Protein AF-A0A965PK97-F1 (afdb_monomer_lite)

Sequence (110 aa):
MKDEINDWFEANYENLRKNFKQNIANGQMSGYADDLLQICIEIFLNKDIVMQEQMLRDDKIQNFLFRVASMQIKSGSSPFFRKYRAYYTRNVPILGNPSIEEEEPKEIMH

Secondary structure (DSSP, 8-state):
-HHHHHHHHHHHHHHHHHHIIIIIS-GGGGGGHHHHHHHHHHHHHTS-HHHHHHHHHTT-HHHHHHHHHHHHHH-TTSHHIIIIIHHHHHH------S------------

Foldseek 3Di:
DVVLLVVVCVVCVVVLLVCQLPPQLDDPRNVCSVVLLVVLVVVLVPDDPVVNVVCSVVVNSSVSSSVSSNCQVPDCPHPNNVVPVVVVVVPPPDPDDPDDPPPDPPDPDD

Structure (mmCIF, N/CA/C/O backbone):
data_AF-A0A965PK97-F1
#
_entry.id   AF-A0A965PK97-F1
#
loop_
_atom_site.group_PDB
_atom_site.id
_atom_site.type_symbol
_atom_site.label_atom_id
_atom_site.label_alt_id
_atom_site.label_comp_id
_atom_site.label_asym_id
_atom_site.label_entity_id
_atom_site.label_seq_id
_atom_site.pdbx_PDB_ins_code
_atom_site.Cartn_x
_atom_site.Cartn_y
_atom_site.Cartn_z
_atom_site.occupancy
_atom_site.B_iso_or_equiv
_atom_site.auth_seq_id
_atom_site.auth_comp_id
_atom_site.auth_asym_id
_atom_site.auth_atom_id
_atom_site.pdbx_PDB_model_num
ATOM 1 N N . MET A 1 1 ? 9.873 -15.841 -6.788 1.00 58.75 1 MET A N 1
ATOM 2 C CA . MET A 1 1 ? 10.111 -14.371 -6.866 1.00 58.75 1 MET A CA 1
ATOM 3 C C . MET A 1 1 ? 8.821 -13.566 -6.921 1.00 58.75 1 MET A C 1
ATOM 5 O O . MET A 1 1 ? 8.541 -12.860 -5.964 1.00 58.75 1 MET A O 1
ATOM 9 N N . LYS A 1 2 ? 8.001 -13.693 -7.984 1.00 66.44 2 LYS A N 1
ATOM 10 C CA . LYS A 1 2 ? 6.592 -13.255 -7.899 1.00 66.44 2 LYS A CA 1
ATOM 11 C C . LYS A 1 2 ? 5.901 -13.935 -6.718 1.00 66.44 2 LYS A C 1
ATOM 13 O O . LYS A 1 2 ? 5.129 -13.295 -6.025 1.00 66.44 2 LYS A O 1
ATOM 18 N N . ASP A 1 3 ? 6.284 -15.181 -6.465 1.00 84.19 3 ASP A N 1
ATOM 19 C CA . ASP A 1 3 ? 5.793 -15.990 -5.353 1.00 84.19 3 ASP A CA 1
ATOM 20 C C . ASP A 1 3 ? 6.134 -15.359 -3.997 1.00 84.19 3 ASP A C 1
ATOM 22 O O . ASP A 1 3 ? 5.227 -15.123 -3.230 1.00 84.19 3 ASP A O 1
ATOM 26 N N . GLU A 1 4 ? 7.370 -14.911 -3.742 1.00 91.00 4 GLU A N 1
ATOM 27 C CA . GLU A 1 4 ? 7.739 -14.289 -2.451 1.00 91.00 4 GLU A CA 1
ATOM 28 C C . GLU A 1 4 ? 7.022 -12.958 -2.178 1.00 91.00 4 GLU A C 1
ATOM 30 O O . GLU A 1 4 ? 6.655 -12.657 -1.044 1.00 91.00 4 GLU A O 1
ATOM 35 N N . ILE A 1 5 ? 6.814 -12.142 -3.216 1.00 93.25 5 ILE A N 1
ATOM 36 C CA . ILE A 1 5 ? 6.031 -10.906 -3.092 1.00 93.25 5 ILE A CA 1
ATOM 37 C C . ILE A 1 5 ? 4.555 -11.238 -2.852 1.00 93.25 5 ILE A C 1
ATOM 39 O O . ILE A 1 5 ? 3.915 -10.588 -2.025 1.00 93.25 5 ILE A O 1
ATOM 43 N N . ASN A 1 6 ? 4.018 -12.243 -3.548 1.00 93.06 6 ASN A N 1
ATOM 44 C CA . ASN A 1 6 ? 2.654 -12.717 -3.333 1.00 93.06 6 ASN A CA 1
ATOM 45 C C . ASN A 1 6 ? 2.487 -13.276 -1.917 1.00 93.06 6 ASN A C 1
ATOM 47 O O . ASN A 1 6 ? 1.565 -12.854 -1.232 1.00 93.06 6 ASN A O 1
ATOM 51 N N . ASP A 1 7 ? 3.413 -14.111 -1.446 1.00 95.62 7 ASP A N 1
ATOM 52 C CA . ASP A 1 7 ? 3.442 -14.671 -0.093 1.00 95.62 7 ASP A CA 1
ATOM 53 C C . ASP A 1 7 ? 3.466 -13.549 0.953 1.00 95.62 7 ASP A C 1
ATOM 55 O O . ASP A 1 7 ? 2.723 -13.575 1.937 1.00 95.62 7 ASP A O 1
ATOM 59 N N . TRP A 1 8 ? 4.282 -12.511 0.723 1.00 96.12 8 TRP A N 1
ATOM 60 C CA . TRP A 1 8 ? 4.307 -11.337 1.591 1.00 96.12 8 TRP A CA 1
ATOM 61 C C . TRP A 1 8 ? 2.954 -10.625 1.603 1.00 96.12 8 TRP A C 1
ATOM 63 O O . TRP A 1 8 ? 2.460 -10.275 2.677 1.00 96.12 8 TRP A O 1
ATOM 73 N N . PHE A 1 9 ? 2.331 -10.416 0.439 1.00 95.88 9 PHE A N 1
ATOM 74 C CA . PHE A 1 9 ? 1.007 -9.806 0.379 1.00 95.88 9 PHE A CA 1
ATOM 75 C C . PHE A 1 9 ? -0.040 -10.678 1.060 1.00 95.88 9 PHE A C 1
ATOM 77 O O . PHE A 1 9 ? -0.760 -10.151 1.894 1.00 95.88 9 PHE A O 1
ATOM 84 N N . GLU A 1 10 ? -0.102 -11.980 0.802 1.00 95.31 10 GLU A N 1
ATOM 85 C CA . GLU A 1 10 ? -1.048 -12.897 1.446 1.00 95.31 10 GLU A CA 1
ATOM 86 C C . GLU A 1 10 ? -0.923 -12.867 2.974 1.00 95.31 10 GLU A C 1
ATOM 88 O O . GLU A 1 10 ? -1.929 -12.756 3.678 1.00 95.31 10 GLU A O 1
ATOM 93 N N . ALA A 1 11 ? 0.306 -12.857 3.495 1.00 96.62 11 ALA A N 1
ATOM 94 C CA . ALA A 1 11 ? 0.560 -12.781 4.930 1.00 96.62 11 ALA A CA 1
ATOM 95 C C . ALA A 1 11 ? 0.179 -11.423 5.553 1.00 96.62 11 ALA A C 1
ATOM 97 O O . ALA A 1 11 ? -0.179 -11.357 6.731 1.00 96.62 11 ALA A O 1
ATOM 98 N N . ASN A 1 12 ? 0.253 -10.328 4.787 1.00 96.50 12 ASN A N 1
ATOM 99 C CA . ASN A 1 12 ? 0.098 -8.966 5.309 1.00 96.50 12 ASN A CA 1
ATOM 100 C C . ASN A 1 12 ? -1.198 -8.261 4.877 1.00 96.50 12 ASN A C 1
ATOM 102 O O . ASN A 1 12 ? -1.532 -7.215 5.440 1.00 96.50 12 ASN A O 1
ATOM 106 N N . TYR A 1 13 ? -1.951 -8.805 3.918 1.00 95.25 13 TYR A N 1
ATOM 107 C CA . TYR A 1 13 ? -3.048 -8.110 3.237 1.00 95.25 13 TYR A CA 1
ATOM 108 C C . TYR A 1 13 ? -4.129 -7.636 4.205 1.00 95.25 13 TYR A C 1
ATOM 110 O O . TYR A 1 13 ? -4.511 -6.467 4.190 1.00 95.25 13 TYR A O 1
ATOM 118 N N . GLU A 1 14 ? -4.576 -8.506 5.111 1.00 95.00 14 GLU A N 1
ATOM 119 C CA . GLU A 1 14 ? -5.612 -8.157 6.087 1.00 95.00 14 GLU A CA 1
ATOM 120 C C . GLU A 1 14 ? -5.160 -7.062 7.060 1.00 95.00 14 GLU A C 1
ATOM 122 O O . GLU A 1 14 ? -5.945 -6.187 7.442 1.00 95.00 14 GLU A O 1
ATOM 127 N N . ASN A 1 15 ? -3.880 -7.060 7.435 1.00 94.88 15 ASN A N 1
ATOM 128 C CA . ASN A 1 15 ? -3.316 -6.016 8.286 1.00 94.88 15 ASN A CA 1
ATOM 129 C C . ASN A 1 15 ? -3.201 -4.690 7.529 1.00 94.88 15 ASN A C 1
ATOM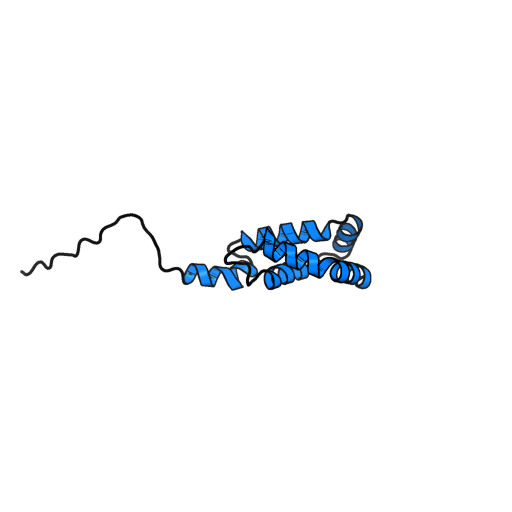 131 O O . ASN A 1 15 ? -3.556 -3.640 8.070 1.00 94.88 15 ASN A O 1
ATOM 135 N N . LEU A 1 16 ? -2.769 -4.725 6.265 1.00 95.25 16 LEU A N 1
ATOM 136 C CA . LEU A 1 16 ? -2.746 -3.554 5.391 1.00 95.25 16 LEU A CA 1
ATOM 137 C C . LEU A 1 16 ? -4.150 -2.979 5.224 1.00 95.25 16 LEU A C 1
ATOM 139 O O . LEU A 1 16 ? -4.350 -1.788 5.444 1.00 95.25 16 LEU A O 1
ATOM 143 N N . ARG A 1 17 ? -5.141 -3.819 4.929 1.00 93.88 17 ARG A N 1
ATOM 144 C CA . ARG A 1 17 ? -6.536 -3.416 4.763 1.00 93.88 17 ARG A CA 1
ATOM 145 C C . ARG A 1 17 ? -7.092 -2.716 6.004 1.00 93.88 17 ARG A C 1
ATOM 147 O O . ARG A 1 17 ? -7.649 -1.619 5.903 1.00 93.88 17 ARG A O 1
ATOM 154 N N . LYS A 1 18 ? -6.889 -3.301 7.191 1.00 92.38 18 LYS A N 1
ATOM 155 C CA . LYS A 1 18 ? -7.277 -2.683 8.473 1.00 92.38 18 LYS A CA 1
ATOM 156 C C . LYS A 1 18 ? -6.597 -1.329 8.670 1.00 92.38 18 LYS A C 1
ATOM 158 O O . LYS A 1 18 ? -7.280 -0.346 8.954 1.00 92.38 18 LYS A O 1
ATOM 163 N N . ASN A 1 19 ? -5.285 -1.259 8.451 1.00 91.94 19 ASN A N 1
ATOM 164 C CA . ASN A 1 19 ? -4.516 -0.025 8.599 1.00 91.94 19 ASN A CA 1
ATOM 165 C C . ASN A 1 19 ? -4.959 1.067 7.621 1.00 91.94 19 ASN A C 1
ATOM 167 O O . ASN A 1 19 ? -5.106 2.221 8.020 1.00 91.94 19 ASN A O 1
ATOM 171 N N . PHE A 1 20 ? -5.215 0.721 6.360 1.00 92.50 20 PHE A N 1
ATOM 172 C CA . PHE A 1 20 ? -5.702 1.670 5.362 1.00 92.50 20 PHE A CA 1
ATOM 173 C C . PHE A 1 20 ? -7.058 2.249 5.765 1.00 92.50 20 PHE A C 1
ATOM 175 O O . PHE A 1 20 ? -7.244 3.463 5.699 1.00 92.50 20 PHE A O 1
ATOM 182 N N . LYS A 1 21 ? -7.978 1.412 6.251 1.00 89.50 21 LYS A N 1
ATOM 183 C CA . LYS A 1 21 ? -9.307 1.851 6.694 1.00 89.50 21 LYS A CA 1
ATOM 184 C C . LYS A 1 21 ? -9.268 2.714 7.960 1.00 89.50 21 LYS A C 1
ATOM 186 O O . LYS A 1 21 ? -10.040 3.661 8.077 1.00 89.50 21 LYS A O 1
ATOM 191 N N . GLN A 1 22 ? -8.399 2.381 8.911 1.00 87.88 22 GLN A N 1
ATOM 192 C CA . GLN A 1 22 ? -8.339 3.060 10.209 1.00 87.88 22 GLN A CA 1
ATOM 193 C C . GLN A 1 22 ? -7.505 4.345 10.171 1.00 87.88 22 GLN A C 1
ATOM 195 O O . GLN A 1 22 ? -7.908 5.353 10.747 1.00 87.88 22 GLN A O 1
ATOM 200 N N . ASN A 1 23 ? -6.364 4.324 9.478 1.00 86.38 23 ASN A N 1
ATOM 201 C CA . ASN A 1 23 ? -5.333 5.355 9.617 1.00 86.38 23 ASN A CA 1
ATOM 202 C C . ASN A 1 23 ? -5.163 6.238 8.376 1.00 86.38 23 ASN A C 1
ATOM 204 O O . ASN A 1 23 ? -4.644 7.345 8.496 1.00 86.38 23 ASN A O 1
ATOM 208 N N . ILE A 1 24 ? -5.578 5.771 7.194 1.00 85.75 24 ILE A N 1
ATOM 209 C CA . ILE A 1 24 ? -5.317 6.466 5.925 1.00 85.75 24 ILE A CA 1
ATOM 210 C C . ILE A 1 24 ? -6.608 7.042 5.340 1.00 85.75 24 ILE A C 1
ATOM 212 O O . ILE A 1 24 ? -6.791 8.255 5.297 1.00 85.75 24 ILE A O 1
ATOM 216 N N . ALA A 1 25 ? -7.522 6.174 4.915 1.00 81.56 25 ALA A N 1
ATOM 217 C CA . ALA A 1 25 ? -8.819 6.538 4.367 1.00 81.56 25 ALA A CA 1
ATOM 218 C C . ALA A 1 25 ? -9.863 6.557 5.493 1.00 81.56 25 ALA A C 1
ATOM 220 O O . ALA A 1 25 ? -10.786 5.757 5.505 1.00 81.56 25 ALA A O 1
ATOM 221 N N . ASN A 1 26 ? -9.698 7.427 6.487 1.00 78.06 26 ASN A N 1
ATOM 222 C 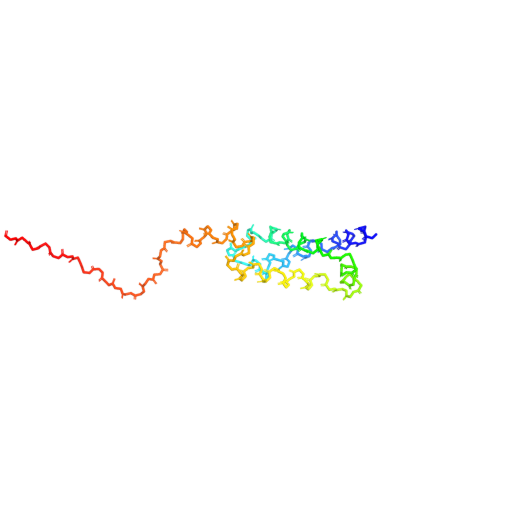CA . ASN A 1 26 ? -10.619 7.499 7.624 1.00 78.06 26 ASN A CA 1
ATOM 223 C C . ASN A 1 26 ? -11.875 8.352 7.324 1.00 78.06 26 ASN A C 1
ATOM 225 O O . ASN A 1 26 ? -11.999 9.000 6.280 1.00 78.06 26 ASN A O 1
ATOM 229 N N . GLY A 1 27 ? -12.855 8.308 8.235 1.00 80.06 27 GLY A N 1
ATOM 230 C CA . GLY A 1 27 ? -14.088 9.096 8.148 1.00 80.06 27 GLY A CA 1
ATOM 231 C C . GLY A 1 27 ? -14.882 8.830 6.865 1.00 80.06 27 GLY A C 1
ATOM 232 O O . GLY A 1 27 ? -15.187 7.683 6.533 1.00 80.06 27 GLY A O 1
ATOM 233 N N . GLN A 1 28 ? -15.186 9.903 6.129 1.00 75.12 28 GLN A N 1
ATOM 234 C CA . GLN A 1 28 ? -15.956 9.865 4.877 1.00 75.12 28 GLN A CA 1
ATOM 235 C C . GLN A 1 28 ? -15.255 9.080 3.752 1.00 75.12 28 GLN A C 1
ATOM 237 O O . GLN A 1 28 ? -15.900 8.684 2.788 1.00 75.12 28 GLN A O 1
ATOM 242 N N . MET A 1 29 ? -13.944 8.829 3.864 1.00 76.19 29 MET A N 1
ATOM 243 C CA . MET A 1 29 ? -13.180 8.075 2.863 1.00 76.19 29 MET A CA 1
ATOM 244 C C . MET A 1 29 ? -13.081 6.574 3.168 1.00 76.19 29 MET A C 1
ATOM 246 O O . MET A 1 29 ? -12.585 5.821 2.333 1.00 76.19 29 MET A O 1
ATOM 250 N N . SER A 1 30 ? -13.592 6.117 4.316 1.00 80.94 30 SER A N 1
ATOM 251 C CA . SER A 1 30 ? -13.458 4.720 4.770 1.00 80.94 30 SER A CA 1
ATOM 252 C C . SER A 1 30 ? -14.125 3.686 3.874 1.00 80.94 30 SER A C 1
ATOM 254 O O . SER A 1 30 ? -13.664 2.545 3.826 1.00 80.94 30 SER A O 1
ATOM 256 N N . GLY A 1 31 ? -15.149 4.084 3.115 1.00 8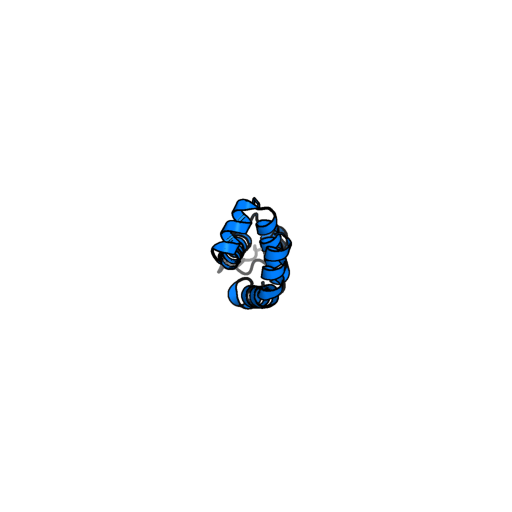2.81 31 GLY A N 1
ATOM 257 C CA . GLY A 1 31 ? -15.771 3.241 2.093 1.00 82.81 31 GLY A CA 1
ATOM 258 C C . GLY A 1 31 ? -14.874 2.957 0.884 1.00 82.81 31 GLY A C 1
ATOM 259 O O . GLY A 1 31 ? -15.129 2.001 0.166 1.00 82.81 31 GLY A O 1
ATOM 260 N N . TYR A 1 32 ? -13.809 3.740 0.683 1.00 87.81 32 TYR A N 1
ATOM 261 C CA . TYR A 1 32 ? -12.902 3.643 -0.468 1.00 87.81 32 TYR A CA 1
ATOM 262 C C . TYR A 1 32 ? -11.500 3.141 -0.087 1.00 87.81 32 TYR A C 1
ATOM 264 O O . TYR A 1 32 ? -10.565 3.234 -0.882 1.00 87.81 32 TYR A O 1
ATOM 272 N N . ALA A 1 33 ? -11.327 2.639 1.140 1.00 90.06 33 ALA A N 1
ATOM 273 C CA . ALA A 1 33 ? -10.031 2.191 1.647 1.00 90.06 33 ALA A CA 1
ATOM 274 C C . ALA A 1 33 ? -9.446 1.024 0.830 1.00 90.06 33 ALA A C 1
ATOM 276 O O . ALA A 1 33 ? -8.247 1.021 0.550 1.00 90.06 33 ALA A O 1
ATOM 277 N N . ASP A 1 34 ? -10.294 0.079 0.416 1.00 91.12 34 ASP A N 1
ATOM 278 C CA . ASP A 1 34 ? -9.889 -1.096 -0.366 1.00 91.12 34 ASP A CA 1
ATOM 279 C C . ASP A 1 34 ? -9.442 -0.695 -1.780 1.00 91.12 34 ASP A C 1
ATOM 281 O O . ASP A 1 34 ? -8.392 -1.131 -2.249 1.00 91.12 34 ASP A O 1
ATOM 285 N N . ASP A 1 35 ? -10.168 0.230 -2.414 1.00 90.38 35 ASP A N 1
ATOM 286 C CA . ASP A 1 35 ? -9.794 0.792 -3.716 1.00 90.38 35 ASP A CA 1
ATOM 287 C C . ASP A 1 35 ? -8.465 1.557 -3.651 1.00 90.38 35 ASP A C 1
ATOM 289 O O . ASP A 1 35 ? -7.623 1.457 -4.545 1.00 90.38 35 ASP A O 1
ATOM 293 N N . LEU A 1 36 ? -8.258 2.334 -2.582 1.00 92.00 36 LEU A N 1
ATOM 294 C CA . LEU A 1 36 ? -7.002 3.046 -2.365 1.00 92.00 36 LEU A CA 1
ATOM 295 C C . LEU A 1 36 ? -5.833 2.071 -2.191 1.00 92.00 36 LEU A C 1
ATOM 297 O O . LEU A 1 36 ? -4.765 2.298 -2.764 1.00 92.00 36 LEU A O 1
ATOM 301 N N . LEU A 1 37 ? -6.028 1.003 -1.413 1.00 95.19 37 LEU A N 1
ATOM 302 C CA . LEU A 1 37 ? -5.028 -0.043 -1.224 1.00 95.19 37 LEU A CA 1
ATOM 303 C C . LEU A 1 37 ? -4.687 -0.714 -2.557 1.00 95.19 37 LEU A C 1
ATOM 305 O O . LEU A 1 37 ? -3.506 -0.813 -2.888 1.00 95.19 37 LEU A O 1
ATOM 309 N N . GLN A 1 38 ? -5.694 -1.084 -3.351 1.00 94.31 38 GLN A N 1
ATOM 310 C CA . GLN A 1 38 ? -5.487 -1.686 -4.665 1.00 94.31 38 GLN A CA 1
ATOM 311 C C . GLN A 1 38 ? -4.645 -0.786 -5.580 1.00 94.31 38 GLN A C 1
ATOM 313 O O . GLN A 1 38 ? -3.645 -1.244 -6.130 1.00 94.31 38 GLN A O 1
ATOM 318 N N . ILE A 1 39 ? -4.967 0.511 -5.675 1.00 93.69 39 ILE A N 1
ATOM 319 C CA . ILE A 1 39 ? -4.179 1.475 -6.465 1.00 93.69 39 ILE A CA 1
ATOM 320 C C . ILE A 1 39 ? -2.718 1.511 -5.992 1.00 93.69 39 ILE A C 1
ATOM 322 O O . ILE A 1 39 ? -1.793 1.582 -6.801 1.00 93.69 39 ILE A O 1
ATOM 326 N N . CYS A 1 40 ? -2.482 1.471 -4.678 1.00 95.75 40 CYS A N 1
ATOM 327 C CA . CYS A 1 40 ? -1.125 1.485 -4.132 1.00 95.75 40 CYS A CA 1
ATOM 328 C C . CYS A 1 40 ? -0.352 0.204 -4.474 1.00 95.75 40 CYS A C 1
ATOM 330 O O . CYS A 1 40 ? 0.831 0.291 -4.813 1.00 95.75 40 CYS A O 1
ATOM 332 N N . ILE A 1 41 ? -1.012 -0.956 -4.423 1.00 96.06 41 ILE A N 1
ATOM 333 C CA . ILE A 1 41 ? -0.431 -2.250 -4.805 1.00 96.06 41 ILE A CA 1
ATOM 334 C C . ILE A 1 41 ? -0.096 -2.259 -6.298 1.00 96.06 41 ILE A C 1
ATOM 336 O O . ILE A 1 41 ? 1.020 -2.607 -6.665 1.00 96.06 41 ILE A O 1
ATOM 340 N N . GLU A 1 42 ? -0.998 -1.795 -7.162 1.00 95.62 42 GLU A N 1
ATOM 341 C CA . GLU A 1 42 ? -0.733 -1.681 -8.602 1.00 95.62 42 GLU A CA 1
ATOM 342 C C . GLU A 1 42 ? 0.478 -0.776 -8.884 1.00 95.62 42 GLU A C 1
ATOM 344 O O . GLU A 1 42 ? 1.341 -1.113 -9.693 1.00 95.62 42 GLU A O 1
ATOM 349 N N . ILE A 1 43 ? 0.600 0.357 -8.185 1.00 95.75 43 ILE A N 1
ATOM 350 C CA . ILE A 1 43 ? 1.765 1.250 -8.310 1.00 95.75 43 ILE A CA 1
ATOM 351 C C . ILE A 1 43 ? 3.058 0.559 -7.857 1.00 95.75 43 ILE A C 1
ATOM 353 O O . ILE A 1 43 ? 4.110 0.796 -8.454 1.00 95.75 43 ILE A O 1
ATOM 357 N N . PHE A 1 44 ? 3.001 -0.268 -6.810 1.00 96.75 44 PHE A N 1
ATOM 358 C CA . PHE A 1 44 ? 4.139 -1.060 -6.347 1.00 96.75 44 PHE A CA 1
ATOM 359 C C . PHE A 1 44 ? 4.543 -2.125 -7.374 1.00 96.75 44 PHE A C 1
ATOM 361 O O . PHE A 1 44 ? 5.707 -2.181 -7.755 1.00 96.75 44 PHE A O 1
ATOM 368 N N . LEU A 1 45 ? 3.587 -2.909 -7.878 1.00 94.75 45 LEU A N 1
ATOM 369 C CA . LEU A 1 45 ? 3.840 -3.995 -8.833 1.00 94.75 45 LEU A CA 1
ATOM 370 C C . LEU A 1 45 ? 4.350 -3.498 -10.193 1.00 94.75 45 LEU A C 1
ATOM 372 O O . LEU A 1 45 ? 5.016 -4.241 -10.908 1.00 94.75 45 LEU A O 1
ATOM 376 N N . ASN A 1 46 ? 4.076 -2.236 -10.536 1.00 95.81 46 ASN A N 1
ATOM 377 C CA . ASN A 1 46 ? 4.622 -1.570 -11.720 1.00 95.81 46 ASN A CA 1
ATOM 378 C C . ASN A 1 46 ? 6.038 -0.991 -11.514 1.00 95.81 46 ASN A C 1
ATOM 380 O O . ASN A 1 46 ? 6.590 -0.389 -12.437 1.00 95.81 46 ASN A O 1
ATOM 384 N N . LYS A 1 47 ? 6.639 -1.112 -10.321 1.00 94.62 47 LYS A N 1
ATOM 385 C CA . LYS A 1 47 ? 8.054 -0.761 -10.110 1.00 94.62 47 LYS A CA 1
ATOM 386 C C . LYS A 1 47 ? 8.971 -1.771 -10.789 1.00 94.62 47 LYS A C 1
ATOM 388 O O . LYS A 1 47 ? 8.584 -2.905 -11.042 1.00 94.62 47 LYS A O 1
ATOM 393 N N . ASP A 1 48 ? 10.213 -1.362 -11.024 1.00 95.19 48 ASP A N 1
ATOM 394 C CA . ASP A 1 48 ? 11.256 -2.285 -11.464 1.00 95.19 48 ASP A CA 1
ATOM 395 C C . ASP A 1 48 ? 11.442 -3.434 -10.458 1.00 95.19 48 ASP A C 1
ATOM 397 O O . ASP A 1 48 ? 11.370 -3.215 -9.245 1.00 95.19 48 ASP A O 1
ATOM 401 N N . ILE A 1 49 ? 11.682 -4.649 -10.959 1.00 93.50 49 ILE A N 1
ATOM 402 C CA . ILE A 1 49 ? 11.771 -5.856 -10.129 1.00 93.50 49 ILE A CA 1
ATOM 403 C C . ILE A 1 49 ? 12.881 -5.751 -9.076 1.00 93.50 49 ILE A C 1
ATOM 405 O O . ILE A 1 49 ? 12.651 -6.102 -7.921 1.00 93.50 49 ILE A O 1
ATOM 409 N N . VAL A 1 50 ? 14.028 -5.153 -9.417 1.00 94.50 50 VAL A N 1
ATOM 410 C CA . VAL A 1 50 ? 15.153 -4.973 -8.485 1.00 94.50 50 VAL A CA 1
ATOM 411 C C . VAL A 1 50 ? 14.741 -4.069 -7.323 1.00 94.50 50 VAL A C 1
ATOM 413 O O . VAL A 1 50 ? 15.127 -4.285 -6.173 1.00 94.50 50 VAL A O 1
ATOM 416 N N . MET A 1 51 ? 13.909 -3.062 -7.603 1.00 95.12 51 MET A N 1
ATOM 417 C CA . MET A 1 51 ? 13.378 -2.160 -6.585 1.00 95.12 51 MET A CA 1
ATOM 418 C C . MET A 1 51 ? 12.336 -2.848 -5.698 1.00 95.12 51 MET A C 1
ATOM 420 O O . MET A 1 51 ? 12.338 -2.619 -4.488 1.00 95.12 51 MET A O 1
ATOM 424 N N . GLN A 1 52 ? 11.473 -3.693 -6.272 1.00 95.75 52 GLN A N 1
ATOM 425 C CA . GLN A 1 52 ? 10.507 -4.484 -5.503 1.00 95.75 52 GLN A CA 1
ATOM 426 C C . GLN A 1 52 ? 11.224 -5.435 -4.537 1.00 95.75 52 GLN A C 1
ATOM 428 O O . GLN A 1 52 ? 10.910 -5.457 -3.348 1.00 95.75 52 GLN A O 1
ATOM 433 N N . GLU A 1 53 ? 12.242 -6.149 -5.017 1.00 93.75 53 GLU A N 1
ATOM 434 C CA . GLU A 1 53 ? 13.052 -7.041 -4.189 1.00 93.75 53 GLU A CA 1
ATOM 435 C C . GLU A 1 53 ? 13.787 -6.299 -3.075 1.00 93.75 53 GLU A C 1
ATOM 437 O O . GLU A 1 53 ? 13.821 -6.759 -1.936 1.00 93.75 53 GLU A O 1
ATOM 442 N N . GLN A 1 54 ? 14.383 -5.143 -3.382 1.00 95.88 54 GLN A N 1
ATOM 443 C CA . GLN A 1 54 ? 15.076 -4.360 -2.367 1.00 95.88 54 GLN A CA 1
ATOM 444 C C . GLN A 1 54 ? 14.110 -3.917 -1.267 1.00 95.88 54 GLN A C 1
ATOM 446 O O . GLN A 1 54 ? 14.458 -3.954 -0.091 1.00 95.88 54 GLN A O 1
ATOM 451 N N . MET A 1 55 ? 12.883 -3.536 -1.629 1.00 96.88 55 MET A N 1
ATOM 452 C CA . MET A 1 55 ? 11.858 -3.192 -0.646 1.00 96.88 55 MET A CA 1
ATOM 453 C C . MET A 1 55 ? 11.391 -4.396 0.167 1.00 96.88 55 MET A C 1
ATOM 455 O O . MET A 1 55 ? 11.109 -4.218 1.350 1.00 96.88 55 MET A O 1
ATOM 459 N N . LEU A 1 56 ? 11.313 -5.584 -0.435 1.00 96.31 56 LEU A N 1
ATOM 460 C CA . LEU A 1 56 ? 11.002 -6.819 0.281 1.00 96.31 56 LEU A CA 1
ATOM 461 C C . LEU A 1 56 ? 12.100 -7.144 1.304 1.00 96.31 56 LEU A C 1
ATOM 463 O O . LEU A 1 56 ? 11.802 -7.330 2.479 1.00 96.31 56 LEU A O 1
ATOM 467 N N . ARG A 1 57 ? 13.371 -7.131 0.878 1.00 95.75 57 ARG A N 1
ATOM 468 C CA . ARG A 1 57 ? 14.531 -7.405 1.745 1.00 95.75 57 ARG A CA 1
ATOM 469 C C . ARG A 1 57 ? 14.676 -6.400 2.886 1.00 95.75 57 ARG A C 1
ATOM 471 O O . ARG A 1 57 ? 15.080 -6.775 3.980 1.00 95.75 57 ARG A O 1
ATOM 478 N N . ASP A 1 58 ? 14.344 -5.138 2.630 1.00 97.06 58 ASP A N 1
ATOM 479 C CA . ASP A 1 58 ? 14.445 -4.060 3.615 1.00 97.06 58 ASP A CA 1
ATOM 480 C C . ASP A 1 58 ? 13.208 -3.931 4.526 1.00 97.06 58 ASP A C 1
ATOM 482 O O . ASP A 1 58 ? 13.166 -3.005 5.337 1.00 97.06 58 ASP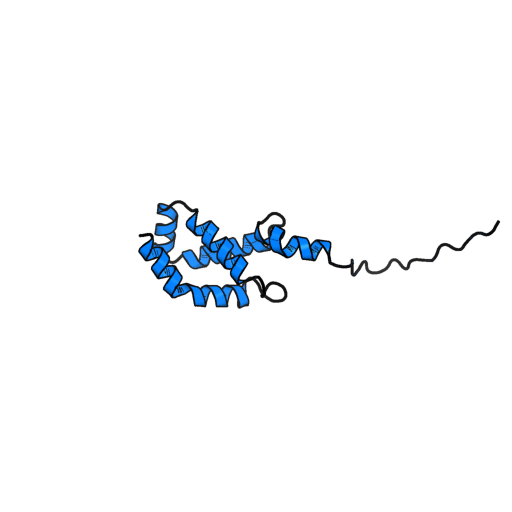 A O 1
ATOM 486 N N . ASP A 1 59 ? 12.182 -4.774 4.357 1.00 95.19 59 ASP A N 1
ATOM 487 C CA . ASP A 1 59 ? 10.877 -4.651 5.029 1.00 95.19 59 ASP A CA 1
ATOM 488 C C . ASP A 1 59 ? 10.220 -3.262 4.836 1.00 95.19 59 ASP A C 1
ATOM 490 O O . ASP A 1 59 ? 9.667 -2.624 5.734 1.00 95.19 59 ASP A O 1
ATOM 494 N N . LYS A 1 60 ? 10.320 -2.729 3.613 1.00 96.81 60 LYS A N 1
ATOM 495 C CA . LYS A 1 60 ? 9.866 -1.372 3.251 1.00 96.81 60 LYS A CA 1
ATOM 496 C C . LYS A 1 60 ? 8.584 -1.335 2.430 1.00 96.81 60 LYS A C 1
ATOM 498 O O . LYS A 1 60 ? 8.098 -0.234 2.157 1.00 96.81 60 LYS A O 1
ATOM 503 N N . ILE A 1 61 ? 8.013 -2.482 2.056 1.00 97.00 61 ILE A N 1
ATOM 504 C CA . ILE A 1 61 ? 6.809 -2.539 1.208 1.00 97.00 61 ILE A CA 1
ATOM 505 C C . ILE A 1 61 ? 5.647 -1.784 1.864 1.00 97.00 61 ILE A C 1
ATOM 507 O O . ILE A 1 61 ? 5.081 -0.877 1.254 1.00 97.00 61 ILE A O 1
ATOM 511 N N . GLN A 1 62 ? 5.337 -2.063 3.134 1.00 96.12 62 GLN A N 1
ATOM 512 C CA . GLN A 1 62 ? 4.251 -1.379 3.847 1.00 96.12 62 GLN A CA 1
ATOM 513 C C . GLN A 1 62 ? 4.447 0.147 3.882 1.00 96.12 62 GLN A C 1
ATOM 515 O O . GLN A 1 62 ? 3.531 0.913 3.571 1.00 96.12 62 GLN A O 1
ATOM 520 N N . ASN A 1 63 ? 5.658 0.599 4.211 1.00 95.50 63 ASN A N 1
ATOM 521 C CA . ASN A 1 63 ? 5.987 2.024 4.272 1.00 95.50 63 ASN A CA 1
ATOM 522 C C . ASN A 1 63 ? 5.843 2.704 2.906 1.00 95.50 63 ASN A C 1
ATOM 524 O O . ASN A 1 63 ? 5.338 3.828 2.812 1.00 95.50 63 ASN A O 1
ATOM 528 N N . PHE A 1 64 ? 6.253 2.018 1.838 1.00 97.00 64 PHE A N 1
ATOM 529 C CA . PHE A 1 64 ? 6.053 2.488 0.475 1.00 97.00 64 PHE A CA 1
ATOM 530 C C . PHE A 1 64 ? 4.562 2.666 0.161 1.00 97.00 64 PHE A C 1
ATOM 532 O O . PHE A 1 64 ? 4.161 3.744 -0.287 1.00 97.00 64 PHE A O 1
ATOM 539 N N . LEU A 1 65 ? 3.733 1.661 0.460 1.00 96.88 65 LEU A N 1
ATOM 540 C CA . LEU A 1 65 ? 2.289 1.709 0.216 1.00 96.88 65 LEU A CA 1
ATOM 541 C C . LEU A 1 65 ? 1.625 2.876 0.960 1.00 96.88 65 LEU A C 1
ATOM 543 O O . LEU A 1 65 ? 0.859 3.627 0.358 1.00 96.88 65 LEU A O 1
ATOM 547 N N . PHE A 1 66 ? 1.968 3.109 2.230 1.00 94.31 66 PHE A N 1
ATOM 548 C CA . PHE A 1 66 ? 1.433 4.240 3.003 1.00 94.31 66 PHE A CA 1
ATOM 549 C C . PHE A 1 66 ? 1.850 5.602 2.442 1.00 94.31 66 PHE A C 1
ATOM 551 O O . PHE A 1 66 ? 1.050 6.548 2.403 1.00 94.31 66 PHE A O 1
ATOM 558 N N . ARG A 1 67 ? 3.096 5.716 1.968 1.00 94.12 67 ARG A N 1
ATOM 559 C CA . ARG A 1 67 ? 3.581 6.938 1.322 1.00 94.12 67 ARG A CA 1
ATOM 560 C C . ARG A 1 67 ? 2.818 7.216 0.029 1.00 94.12 67 ARG A C 1
ATOM 562 O O . ARG A 1 67 ? 2.390 8.351 -0.182 1.00 94.12 67 ARG A O 1
ATOM 569 N N . VAL A 1 68 ? 2.614 6.198 -0.806 1.00 94.44 68 VAL A N 1
ATOM 570 C CA . VAL A 1 68 ? 1.833 6.322 -2.046 1.00 94.44 68 VAL A CA 1
ATOM 571 C C . VAL A 1 68 ? 0.384 6.688 -1.734 1.00 94.44 68 VAL A C 1
ATOM 573 O O . VAL A 1 68 ? -0.132 7.638 -2.321 1.00 94.44 68 VAL A O 1
ATOM 576 N N . ALA A 1 69 ? -0.245 6.032 -0.760 1.00 92.06 69 ALA A N 1
ATOM 577 C CA . ALA A 1 69 ? -1.619 6.320 -0.356 1.00 92.06 69 ALA A CA 1
ATOM 578 C C . ALA A 1 69 ? -1.794 7.782 0.089 1.00 92.06 69 ALA A C 1
ATOM 580 O O . ALA A 1 69 ? -2.718 8.476 -0.340 1.00 92.06 69 ALA A O 1
ATOM 581 N N . SER A 1 70 ? -0.837 8.299 0.865 1.00 88.88 70 SER A N 1
ATOM 582 C CA . SER A 1 70 ? -0.809 9.709 1.267 1.00 88.88 70 SER A CA 1
ATOM 583 C C . SER A 1 70 ? -0.720 10.662 0.069 1.00 88.88 70 SER A C 1
ATOM 585 O O . SER A 1 70 ? -1.363 11.712 0.067 1.00 88.88 70 SER A O 1
ATOM 587 N N . MET A 1 71 ? 0.058 10.315 -0.963 1.00 89.75 71 MET A N 1
ATOM 588 C CA . MET A 1 71 ? 0.137 11.106 -2.198 1.00 89.75 71 MET A CA 1
ATOM 589 C C . MET A 1 71 ? -1.173 11.054 -2.992 1.00 89.75 71 MET A C 1
ATOM 591 O O . MET A 1 71 ? -1.609 12.082 -3.511 1.00 89.75 71 MET A O 1
ATOM 595 N N . GLN A 1 72 ? -1.818 9.886 -3.056 1.00 90.12 72 GLN A N 1
ATOM 596 C CA . GLN A 1 72 ? -3.097 9.699 -3.743 1.00 90.12 72 GLN A CA 1
ATOM 597 C C . GLN A 1 72 ? -4.213 10.548 -3.119 1.00 90.12 72 GLN A C 1
ATOM 599 O O . GLN A 1 72 ? -4.957 11.196 -3.850 1.00 90.12 72 GLN A O 1
ATOM 604 N N . ILE A 1 73 ? -4.298 10.619 -1.789 1.00 84.94 73 ILE A N 1
ATOM 605 C CA . ILE A 1 73 ? -5.313 11.432 -1.094 1.00 84.94 73 ILE A CA 1
ATOM 606 C C . ILE A 1 73 ? -5.073 12.936 -1.295 1.00 84.94 73 ILE A 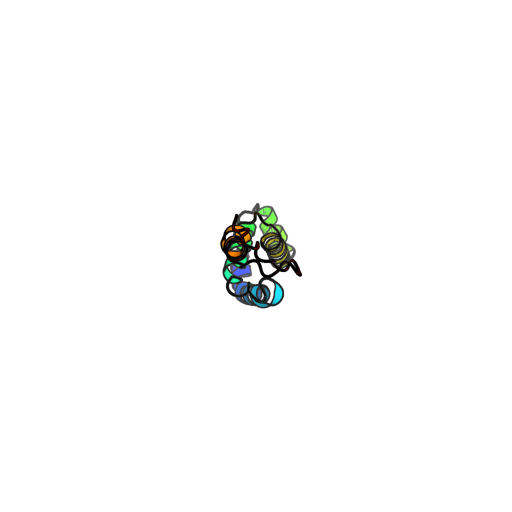C 1
ATOM 608 O O . ILE A 1 73 ? -6.016 13.705 -1.506 1.00 84.94 73 ILE A O 1
ATOM 612 N N . LYS A 1 74 ? -3.809 13.370 -1.214 1.00 83.44 74 LYS A N 1
ATOM 613 C CA . LYS A 1 74 ? -3.446 14.796 -1.231 1.00 83.44 74 LYS A CA 1
ATOM 614 C C . LYS A 1 74 ? -3.470 15.407 -2.631 1.00 83.44 74 LYS A C 1
ATOM 616 O O . LYS A 1 74 ? -3.788 16.585 -2.766 1.00 83.44 74 LYS A O 1
ATOM 621 N N . SER A 1 75 ? -3.126 14.639 -3.663 1.00 81.25 75 SER A N 1
ATOM 622 C CA . SER A 1 75 ? -3.030 15.165 -5.025 1.00 81.25 75 SER A CA 1
ATOM 623 C C . SER A 1 75 ? -4.403 15.277 -5.695 1.00 81.25 75 SER A C 1
ATOM 625 O O . SER A 1 75 ? -5.076 14.276 -5.922 1.00 81.25 75 SER A O 1
ATOM 627 N N . GLY A 1 76 ? -4.777 16.500 -6.089 1.00 72.56 76 GLY A N 1
ATOM 628 C CA . GLY A 1 76 ? -6.011 16.806 -6.830 1.00 72.56 76 GLY A CA 1
ATOM 629 C C . GLY A 1 76 ? -6.078 16.230 -8.250 1.00 72.56 76 GLY A C 1
ATOM 630 O O . GLY A 1 76 ? -7.101 16.332 -8.920 1.00 72.56 76 GLY 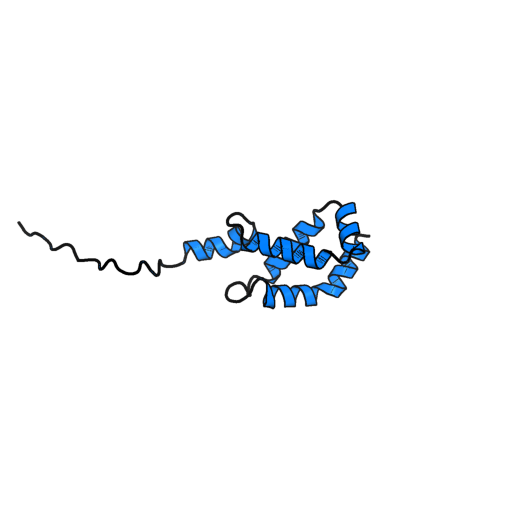A O 1
ATOM 631 N N . SER A 1 77 ? -4.991 15.632 -8.736 1.00 77.19 77 SER A N 1
ATOM 632 C CA . SER A 1 77 ? -4.913 15.020 -10.063 1.00 77.19 77 SER A CA 1
ATOM 633 C C . SER A 1 77 ? -4.736 13.504 -10.018 1.00 77.19 77 SER A C 1
ATOM 635 O O . SER A 1 77 ? -4.663 12.887 -11.085 1.00 77.19 77 SER A O 1
ATOM 637 N N . SER A 1 78 ? -4.684 12.904 -8.824 1.00 76.62 78 SER A N 1
ATOM 638 C CA . SER A 1 78 ? -4.438 11.474 -8.647 1.00 76.62 78 SER A CA 1
ATOM 639 C C . SER A 1 78 ? -5.602 10.612 -9.165 1.00 76.62 78 SER A C 1
ATOM 641 O O . SER A 1 78 ? -6.752 11.067 -9.165 1.00 76.62 78 SER A O 1
ATOM 643 N N . PRO A 1 79 ? -5.344 9.359 -9.585 1.00 76.38 79 PRO A N 1
ATOM 644 C CA . PRO A 1 79 ? -6.398 8.407 -9.936 1.00 76.38 79 PRO A CA 1
ATOM 645 C C . PRO A 1 79 ? -7.477 8.280 -8.854 1.00 76.38 79 PRO A C 1
ATOM 647 O O . PRO A 1 79 ? -8.667 8.350 -9.162 1.00 76.38 79 PRO A O 1
ATOM 650 N N . PHE A 1 80 ? -7.071 8.191 -7.583 1.00 80.31 80 PHE A N 1
ATOM 651 C CA . PHE A 1 80 ? -8.000 8.123 -6.456 1.00 80.31 80 PHE A CA 1
ATOM 652 C C . PHE A 1 80 ? -8.861 9.393 -6.331 1.00 80.31 80 PHE A C 1
ATOM 654 O O . PHE A 1 80 ? -10.083 9.310 -6.203 1.00 80.31 80 PHE A O 1
ATOM 661 N N . PHE A 1 81 ? -8.251 10.581 -6.434 1.00 76.00 81 PHE A N 1
ATOM 662 C CA . PHE A 1 81 ? -8.970 11.854 -6.368 1.00 76.00 81 PHE A CA 1
ATOM 663 C C . PHE A 1 81 ? -9.985 11.982 -7.502 1.00 76.00 81 PHE A C 1
ATOM 665 O O . PHE A 1 81 ? -11.132 12.354 -7.262 1.00 76.00 81 PHE A O 1
ATOM 672 N N . ARG A 1 82 ? -9.584 11.653 -8.734 1.00 76.06 82 ARG A N 1
ATOM 673 C CA . ARG A 1 82 ? -10.463 11.733 -9.908 1.00 76.06 82 ARG A CA 1
ATOM 674 C C . ARG A 1 82 ? -11.657 10.790 -9.789 1.00 76.06 82 ARG A C 1
ATOM 676 O O . ARG A 1 82 ? -12.758 11.187 -10.155 1.00 76.06 82 ARG A O 1
ATOM 683 N N . LYS A 1 83 ? -11.440 9.577 -9.271 1.00 75.62 83 LYS A N 1
ATOM 684 C CA . LYS A 1 83 ? -12.481 8.551 -9.151 1.00 75.62 83 LYS A CA 1
ATOM 685 C C . LYS A 1 83 ? -13.462 8.842 -8.011 1.00 75.62 83 LYS A C 1
ATOM 687 O O . LYS A 1 83 ? -14.662 8.714 -8.217 1.00 75.62 83 LYS A O 1
ATOM 692 N N . TYR A 1 84 ? -12.976 9.292 -6.850 1.00 72.69 84 TYR A N 1
ATOM 693 C CA . TYR A 1 84 ? -13.807 9.385 -5.639 1.00 72.69 84 TYR A CA 1
ATOM 694 C C . TYR A 1 84 ? -13.997 10.808 -5.098 1.00 72.69 84 TYR A C 1
ATOM 696 O O . TYR A 1 84 ? -15.090 11.152 -4.664 1.00 72.69 84 TYR A O 1
ATOM 704 N N . ARG A 1 85 ? -12.988 11.687 -5.145 1.00 63.88 85 ARG A N 1
ATOM 705 C CA . ARG A 1 85 ? -13.063 13.024 -4.515 1.00 63.88 85 ARG A CA 1
ATOM 706 C C . ARG A 1 85 ? -13.592 14.123 -5.444 1.00 63.88 85 ARG A C 1
ATOM 708 O O . ARG A 1 85 ? -14.247 15.055 -4.976 1.00 63.88 85 ARG A O 1
ATOM 715 N N . ALA A 1 86 ? -13.363 14.018 -6.751 1.00 57.41 86 ALA A N 1
ATOM 716 C CA . ALA A 1 86 ? -13.874 14.976 -7.732 1.00 57.41 86 ALA A CA 1
ATOM 717 C C . ALA A 1 86 ? -15.413 15.001 -7.775 1.00 57.41 86 ALA A C 1
ATOM 719 O O . ALA A 1 86 ? -15.997 16.065 -7.971 1.00 57.41 86 ALA A O 1
ATOM 720 N N . TYR A 1 87 ? -16.064 13.860 -7.520 1.00 52.22 87 TYR A N 1
ATOM 721 C CA . TYR A 1 87 ? -17.521 13.771 -7.382 1.00 52.22 87 TYR A CA 1
ATOM 722 C C . TYR A 1 87 ? -18.033 14.489 -6.134 1.00 52.22 87 TYR A C 1
ATOM 724 O O . TYR A 1 87 ? -18.985 15.256 -6.228 1.00 52.22 87 TYR A O 1
ATOM 732 N N . TYR A 1 88 ? -17.369 14.323 -4.987 1.00 51.28 88 TYR A N 1
ATOM 733 C CA . TYR A 1 88 ? -17.743 15.051 -3.774 1.00 51.28 88 TYR A CA 1
ATOM 734 C C . TYR A 1 88 ? -17.519 16.553 -3.917 1.00 51.28 88 TYR A C 1
ATOM 736 O O . TYR A 1 88 ? -18.396 17.317 -3.556 1.00 51.28 88 TYR A O 1
ATOM 744 N N . THR A 1 89 ? -16.403 16.987 -4.508 1.00 52.12 89 THR A N 1
ATOM 745 C CA . THR A 1 89 ? -16.075 18.422 -4.632 1.00 52.12 89 THR A CA 1
ATOM 746 C C . THR A 1 89 ? -17.008 19.147 -5.613 1.00 52.12 89 THR A C 1
ATOM 748 O O . THR A 1 89 ? -17.233 20.342 -5.470 1.00 52.12 89 THR A O 1
ATOM 751 N N . ARG A 1 90 ? -17.581 18.430 -6.591 1.00 48.00 90 ARG A N 1
ATOM 752 C CA . ARG A 1 90 ? -18.604 18.960 -7.510 1.00 48.00 90 ARG A CA 1
ATOM 753 C C . ARG A 1 90 ? -20.025 18.943 -6.942 1.00 48.00 90 ARG A C 1
ATOM 755 O O . ARG A 1 90 ? -20.844 19.714 -7.419 1.00 48.00 90 ARG A O 1
ATOM 762 N N . ASN A 1 91 ? -20.305 18.091 -5.955 1.00 45.34 91 ASN A N 1
ATOM 763 C CA . ASN A 1 91 ? -21.640 17.906 -5.378 1.00 45.34 91 ASN A CA 1
ATOM 764 C C . ASN A 1 91 ? -21.766 18.422 -3.933 1.00 45.34 91 ASN A C 1
ATOM 766 O O . ASN A 1 91 ? -22.776 18.148 -3.288 1.00 45.34 91 ASN A O 1
ATOM 770 N N . VAL A 1 92 ? -20.778 19.159 -3.403 1.00 44.41 92 VAL A N 1
ATOM 771 C CA . VAL A 1 92 ? -20.989 19.948 -2.179 1.00 44.41 92 VAL A CA 1
ATOM 772 C C . VAL A 1 92 ? -21.890 21.129 -2.560 1.00 44.41 92 VAL A C 1
ATOM 774 O O . VAL A 1 92 ? -21.475 21.935 -3.397 1.00 44.41 92 VAL A O 1
ATOM 777 N N . PRO A 1 93 ? -23.093 21.286 -1.975 1.00 38.12 93 PRO A N 1
ATOM 778 C CA . PRO A 1 93 ? -23.743 22.587 -1.967 1.00 38.12 93 PRO A CA 1
ATOM 779 C C . PRO A 1 93 ? -22.789 23.530 -1.238 1.00 38.12 93 PRO A C 1
ATOM 781 O O . PRO A 1 93 ? -22.276 23.182 -0.177 1.00 38.12 93 PRO A O 1
ATOM 784 N N . ILE A 1 94 ? -22.505 24.689 -1.817 1.00 41.03 94 ILE A N 1
ATOM 785 C CA . ILE A 1 94 ? -21.615 25.691 -1.232 1.00 41.03 94 ILE A CA 1
ATOM 786 C C . ILE A 1 94 ? -22.183 26.089 0.146 1.00 41.03 94 ILE A C 1
ATOM 788 O O . ILE A 1 94 ? -23.095 26.899 0.235 1.00 41.03 94 ILE A O 1
ATOM 792 N N . LEU A 1 95 ? -21.682 25.489 1.227 1.00 41.09 95 LEU A N 1
ATOM 793 C CA . LEU A 1 95 ? -22.034 25.805 2.613 1.00 41.09 95 LEU A CA 1
ATOM 794 C C . LEU A 1 95 ? -20.715 26.015 3.373 1.00 41.09 95 LEU A C 1
ATOM 796 O O . LEU A 1 95 ? -20.043 25.054 3.727 1.00 41.09 95 LEU A O 1
ATOM 800 N N . GLY A 1 96 ? -20.242 27.235 3.601 1.00 34.69 96 GLY A N 1
ATOM 801 C CA . GLY A 1 96 ? -20.869 28.510 3.312 1.00 34.69 96 GLY A CA 1
ATOM 802 C C . GLY A 1 96 ? -19.843 29.624 3.172 1.00 34.69 96 GLY A C 1
ATOM 803 O O . GLY A 1 96 ? -18.737 29.570 3.709 1.00 34.69 96 GLY A O 1
ATOM 804 N N . ASN A 1 97 ? -20.255 30.639 2.426 1.00 38.28 97 ASN A N 1
ATOM 805 C CA . ASN A 1 97 ? -19.730 31.982 2.544 1.00 38.28 97 ASN A CA 1
ATOM 806 C C . ASN A 1 97 ? -20.293 32.549 3.863 1.00 38.28 97 ASN A C 1
ATOM 808 O O . ASN A 1 97 ? -21.518 32.655 3.970 1.00 38.28 97 ASN A O 1
ATOM 812 N N . PRO A 1 98 ? -19.490 32.842 4.901 1.00 46.75 98 PRO A N 1
ATOM 813 C CA . PRO A 1 98 ? -20.022 33.540 6.057 1.00 46.75 98 PRO A CA 1
ATOM 814 C C . PRO A 1 98 ? -20.302 34.984 5.626 1.00 46.75 98 PRO A C 1
ATOM 816 O O . PRO A 1 98 ? -19.382 35.729 5.293 1.00 46.75 98 PRO A O 1
ATOM 819 N N . SER A 1 99 ? -21.580 35.366 5.653 1.00 45.22 99 SER A N 1
ATOM 820 C CA . SER A 1 99 ? -22.094 36.740 5.519 1.00 45.22 99 SER A CA 1
ATOM 821 C C . SER A 1 99 ? -21.841 37.452 4.180 1.00 45.22 99 SER A C 1
ATOM 823 O O . SER A 1 99 ? -20.938 38.271 4.052 1.00 45.22 99 SER A O 1
ATOM 825 N N . ILE A 1 100 ? -22.745 37.232 3.223 1.00 47.25 100 ILE A N 1
ATOM 826 C CA . ILE A 1 100 ? -23.369 38.342 2.492 1.00 47.25 100 ILE A CA 1
ATOM 827 C C . ILE A 1 100 ? -24.869 38.051 2.555 1.00 47.25 100 ILE A C 1
ATOM 829 O O . ILE A 1 100 ? -25.332 37.087 1.953 1.00 47.25 100 ILE A O 1
ATOM 833 N N . GLU A 1 101 ? -25.592 38.802 3.382 1.00 44.66 101 GLU A N 1
ATOM 834 C CA . GLU A 1 101 ? -27.053 38.822 3.346 1.00 44.66 101 GLU A CA 1
ATOM 835 C C . GLU A 1 101 ? -27.459 39.302 1.948 1.00 44.66 101 GLU A C 1
ATOM 837 O O . GLU A 1 101 ? -27.045 40.377 1.511 1.00 44.66 101 GLU A O 1
ATOM 842 N N . GLU A 1 102 ? -28.198 38.475 1.212 1.00 45.81 102 GLU A N 1
ATOM 843 C CA . GLU A 1 102 ? -28.842 38.897 -0.027 1.00 45.81 102 GLU A CA 1
ATOM 844 C C . GLU A 1 102 ? -29.936 39.906 0.350 1.00 45.81 102 GLU A C 1
ATOM 846 O O . GLU A 1 102 ? -31.048 39.528 0.710 1.00 45.81 102 GLU A O 1
ATOM 851 N N . GLU A 1 103 ? -29.617 41.203 0.322 1.00 45.94 103 GLU A N 1
ATOM 852 C CA . GLU A 1 103 ? -30.658 42.225 0.236 1.00 45.94 103 GLU A CA 1
ATOM 853 C C . GLU A 1 103 ? -31.388 42.024 -1.096 1.00 45.94 103 GLU A C 1
ATOM 855 O O . GLU A 1 103 ? -30.809 42.199 -2.172 1.00 45.94 103 GLU A O 1
ATOM 860 N N . GLU A 1 104 ? -32.661 41.629 -1.024 1.00 44.94 104 GLU A N 1
ATOM 861 C CA . GLU A 1 104 ? -33.528 41.547 -2.194 1.00 44.94 104 GLU A CA 1
ATOM 862 C C . GLU A 1 104 ? -33.519 42.894 -2.943 1.00 44.94 104 GLU A C 1
ATOM 864 O O . GLU A 1 104 ? -33.719 43.949 -2.324 1.00 44.94 104 GLU A O 1
ATOM 869 N N . PRO A 1 105 ? -33.312 42.906 -4.273 1.00 43.72 105 PRO A N 1
ATOM 870 C CA . PRO A 1 105 ? -33.427 44.132 -5.041 1.00 43.72 105 PRO A CA 1
ATOM 871 C C . PRO A 1 105 ? -34.875 44.620 -4.962 1.00 43.72 105 PRO A C 1
ATOM 873 O O . PRO A 1 105 ? -35.789 43.994 -5.495 1.00 43.72 105 PRO A O 1
ATOM 876 N N . LYS A 1 106 ? -35.084 45.761 -4.297 1.00 53.44 106 LYS A N 1
ATOM 877 C CA . LYS A 1 106 ? -36.368 46.467 -4.313 1.00 53.44 106 LYS A CA 1
ATOM 878 C C . LYS A 1 106 ? -36.735 46.766 -5.765 1.00 53.44 106 LYS A C 1
ATOM 880 O O . LYS A 1 106 ? -36.010 47.499 -6.439 1.00 53.44 106 LYS A O 1
ATOM 885 N N . GLU A 1 107 ? -37.858 46.220 -6.228 1.00 43.16 107 GLU A N 1
ATOM 886 C CA . GLU A 1 107 ? -38.507 46.658 -7.463 1.00 43.16 107 GLU A CA 1
ATOM 887 C C . GLU A 1 107 ? -38.686 48.179 -7.412 1.00 43.16 107 GLU A C 1
ATOM 889 O O . GLU A 1 107 ? -39.458 48.711 -6.612 1.00 43.16 107 GLU A O 1
ATOM 894 N N . ILE A 1 108 ? -37.964 48.894 -8.272 1.00 55.16 108 ILE A N 1
ATOM 895 C CA . ILE A 1 108 ? -38.281 50.284 -8.575 1.00 55.16 108 ILE A CA 1
ATOM 896 C C . ILE A 1 108 ? -39.386 50.227 -9.632 1.00 55.16 108 ILE A C 1
ATOM 898 O O . ILE A 1 108 ? -39.106 50.110 -10.823 1.00 55.16 108 ILE A O 1
ATOM 902 N N . MET A 1 109 ? -40.647 50.261 -9.190 1.00 44.84 109 MET A N 1
ATOM 903 C CA . MET A 1 109 ? -41.751 50.653 -10.067 1.00 44.84 109 MET A CA 1
ATOM 904 C C . MET A 1 109 ? -41.538 52.117 -10.466 1.00 44.84 109 MET A C 1
ATOM 906 O O . MET A 1 109 ? -41.462 52.990 -9.597 1.00 44.84 109 MET A O 1
ATOM 910 N N . HIS A 1 110 ? -41.412 52.360 -11.769 1.00 49.62 110 HIS A N 1
ATOM 911 C CA . HIS A 1 110 ? -41.536 53.690 -12.365 1.00 49.62 110 HIS A CA 1
ATOM 912 C C . HIS A 1 110 ? -43.001 54.045 -12.603 1.00 49.62 110 HIS A C 1
ATOM 914 O O . HIS A 1 110 ? -43.766 53.138 -13.004 1.00 49.62 110 HIS A O 1
#

Radius of gyration: 21.86 Å; chains: 1; bounding box: 57×70×23 Å

pLDDT: mean 79.43, std 19.75, range [34.69, 97.06]